Protein AF-A0A453GG77-F1 (afdb_monomer_lite)

pLDDT: mean 83.27, std 19.07, range [30.25, 98.25]

Secondary structure (DSSP, 8-state):
------TT---GGGS--S-SEE----TT--EEEEE-SSTTEEEEEETTSEEEEEE--TTT-EEPEEEEEEE-SPPP---

InterPro domains:
  IPR048720 PROPPIN [PTHR11227] (4-72)

Radius of gyration: 17.77 Å; chains: 1; bounding box: 49×32×38 Å

Structure (mmCIF, N/CA/C/O backbone):
data_AF-A0A453GG77-F1
#
_entry.id   AF-A0A453GG77-F1
#
loop_
_atom_site.group_PDB
_atom_site.id
_atom_site.type_symbol
_atom_site.label_atom_id
_atom_site.label_alt_id
_atom_site.label_comp_id
_atom_site.label_asym_id
_atom_site.label_entity_id
_atom_site.label_seq_id
_atom_site.pdbx_PDB_ins_code
_atom_site.Cartn_x
_atom_site.Cartn_y
_atom_site.Cartn_z
_atom_site.occupancy
_atom_site.B_iso_or_equiv
_atom_site.auth_seq_id
_atom_site.auth_comp_id
_atom_site.auth_asym_id
_atom_site.auth_atom_id
_atom_site.pdbx_PDB_model_num
ATOM 1 N N . MET A 1 1 ? 21.796 -9.992 21.787 1.00 30.25 1 MET A N 1
ATOM 2 C CA . MET A 1 1 ? 22.621 -11.136 21.343 1.00 30.25 1 MET A CA 1
ATOM 3 C C . MET A 1 1 ? 22.650 -11.115 19.824 1.00 30.25 1 MET A C 1
ATOM 5 O O . MET A 1 1 ? 21.633 -11.408 19.212 1.00 30.25 1 MET A O 1
ATOM 9 N N . SER A 1 2 ? 23.753 -10.667 19.224 1.00 35.97 2 SER A N 1
ATOM 10 C CA . SER A 1 2 ? 23.947 -10.709 17.772 1.00 35.97 2 SER A CA 1
ATOM 11 C C . SER A 1 2 ? 24.322 -12.130 17.360 1.00 35.97 2 SER A C 1
ATOM 13 O O . SER A 1 2 ? 25.274 -12.696 17.899 1.00 35.97 2 SER A O 1
ATOM 15 N N . ILE A 1 3 ? 23.600 -12.706 16.403 1.00 52.03 3 ILE A N 1
ATOM 16 C CA . ILE A 1 3 ? 24.037 -13.933 15.739 1.00 52.03 3 ILE A CA 1
ATOM 17 C C . ILE A 1 3 ? 25.118 -13.519 14.741 1.00 52.03 3 ILE A C 1
ATOM 19 O O . ILE A 1 3 ? 24.824 -13.042 13.648 1.00 52.03 3 ILE A O 1
ATOM 23 N N . SER A 1 4 ? 26.381 -13.666 15.138 1.00 55.84 4 SER A N 1
ATOM 24 C CA . SER A 1 4 ? 27.513 -13.601 14.214 1.00 55.84 4 SER A CA 1
ATOM 25 C C . SER A 1 4 ? 27.517 -14.885 13.393 1.00 55.84 4 SER A C 1
ATOM 27 O O . SER A 1 4 ? 28.127 -15.886 13.765 1.00 55.84 4 SER A O 1
ATOM 29 N N . LEU A 1 5 ? 26.756 -14.877 12.305 1.00 53.94 5 LEU A N 1
ATOM 30 C CA . LEU A 1 5 ? 26.675 -15.988 11.373 1.00 53.94 5 LEU A CA 1
ATOM 31 C C . LEU A 1 5 ? 27.859 -15.870 10.411 1.00 53.94 5 LEU A C 1
ATOM 33 O O . LEU A 1 5 ? 28.011 -14.862 9.726 1.00 53.94 5 LEU A O 1
ATOM 37 N N . MET A 1 6 ? 28.725 -16.881 10.416 1.00 56.12 6 MET A N 1
ATOM 38 C CA . MET A 1 6 ? 29.874 -17.013 9.518 1.00 56.12 6 MET A CA 1
ATOM 39 C C . MET A 1 6 ? 29.460 -16.635 8.083 1.00 56.12 6 MET A C 1
ATOM 41 O O . MET A 1 6 ? 28.654 -17.330 7.465 1.00 56.12 6 MET A O 1
ATOM 45 N N . ALA A 1 7 ? 30.009 -15.537 7.561 1.00 54.66 7 ALA A N 1
ATOM 46 C CA . ALA A 1 7 ? 29.614 -14.875 6.312 1.00 54.66 7 ALA A CA 1
ATOM 47 C C . ALA A 1 7 ? 29.913 -15.665 5.011 1.00 54.66 7 ALA A C 1
ATOM 49 O O . ALA A 1 7 ? 30.053 -15.069 3.948 1.00 54.66 7 ALA A O 1
ATOM 50 N N . GLY A 1 8 ? 30.053 -16.993 5.072 1.00 55.97 8 GLY A N 1
ATOM 51 C CA . GLY A 1 8 ? 30.576 -17.806 3.967 1.00 55.97 8 GLY A CA 1
ATOM 52 C C . GLY A 1 8 ? 29.741 -19.014 3.541 1.00 55.97 8 GLY A C 1
ATOM 53 O O . GLY A 1 8 ? 30.120 -19.669 2.577 1.00 55.97 8 GLY A O 1
ATOM 54 N N . VAL A 1 9 ? 28.641 -19.350 4.225 1.00 61.31 9 VAL A N 1
ATOM 55 C CA . VAL A 1 9 ? 27.881 -20.584 3.905 1.00 61.31 9 VAL A CA 1
ATOM 56 C C . VAL A 1 9 ? 26.368 -20.459 4.056 1.00 61.31 9 VAL A C 1
ATOM 58 O O . VAL A 1 9 ? 25.659 -21.464 4.030 1.00 61.31 9 VAL A O 1
ATOM 61 N N . LEU A 1 10 ? 25.848 -19.236 4.185 1.00 59.03 10 LEU A N 1
ATOM 62 C CA . LEU A 1 10 ? 24.406 -19.052 4.175 1.00 59.03 10 LEU A CA 1
ATOM 63 C C . LEU A 1 10 ? 23.873 -19.326 2.773 1.00 59.03 10 LEU A C 1
ATOM 65 O O . LEU A 1 10 ? 24.350 -18.713 1.813 1.00 59.03 10 LEU A O 1
ATOM 69 N N . PRO A 1 11 ? 22.900 -20.237 2.622 1.00 51.25 11 PRO A N 1
ATOM 70 C CA . PRO A 1 11 ? 22.267 -20.408 1.333 1.00 51.25 11 PRO A CA 1
ATOM 71 C C . PRO A 1 11 ? 21.751 -19.059 0.828 1.00 51.25 11 PRO A C 1
ATOM 73 O O . PRO A 1 11 ? 21.269 -18.254 1.619 1.00 51.25 11 PRO A O 1
ATOM 76 N N . LYS A 1 12 ? 21.832 -18.789 -0.479 1.00 52.25 12 LYS A N 1
ATOM 77 C CA . LYS A 1 12 ? 21.449 -17.479 -1.048 1.00 52.25 12 LYS A CA 1
ATOM 78 C C . LYS A 1 12 ? 20.014 -17.049 -0.698 1.00 52.25 12 LYS A C 1
ATOM 80 O O . LYS A 1 12 ? 19.741 -15.862 -0.622 1.00 52.25 12 LYS A O 1
ATOM 85 N N . TYR A 1 13 ? 19.132 -17.999 -0.395 1.00 54.28 13 TYR A N 1
ATOM 86 C CA . TYR A 1 13 ? 17.771 -17.764 0.099 1.00 54.28 13 TYR A CA 1
ATOM 87 C C . TYR A 1 13 ? 17.680 -17.412 1.601 1.00 54.28 13 TYR A C 1
ATOM 89 O O . TYR A 1 13 ? 16.597 -17.154 2.107 1.00 54.28 13 TYR A O 1
ATOM 97 N N . PHE A 1 14 ? 18.775 -17.368 2.353 1.00 48.88 14 PHE A N 1
ATOM 98 C CA . PHE A 1 14 ? 18.814 -16.701 3.662 1.00 48.88 14 PHE A CA 1
ATOM 99 C C . PHE A 1 14 ? 19.176 -15.212 3.544 1.00 48.88 14 PHE A C 1
ATOM 101 O O . PHE A 1 14 ? 18.940 -14.457 4.478 1.00 48.88 14 PHE A O 1
ATOM 108 N N . HIS A 1 15 ? 19.677 -14.788 2.378 1.00 50.19 15 HIS A N 1
ATOM 109 C CA . HIS A 1 15 ? 19.645 -13.399 1.910 1.00 50.19 15 HIS A CA 1
ATOM 110 C C . HIS A 1 15 ? 18.373 -13.120 1.089 1.00 50.19 15 HIS A C 1
ATOM 112 O O . HIS A 1 15 ? 18.378 -12.197 0.280 1.00 50.19 15 HIS A O 1
ATOM 118 N N . SER A 1 16 ? 17.322 -13.946 1.237 1.00 55.88 16 SER A N 1
ATOM 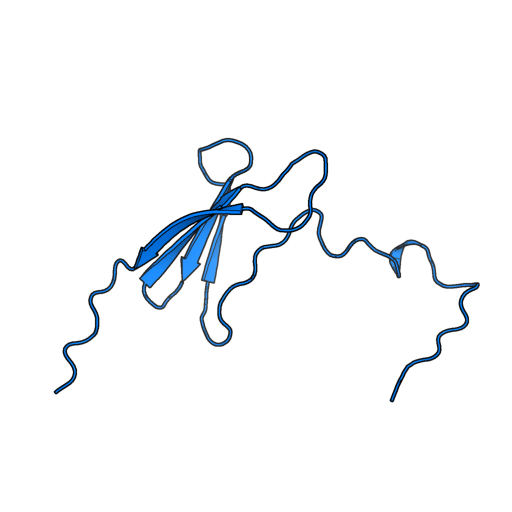119 C CA . SER A 1 16 ? 16.057 -13.766 0.516 1.00 55.88 16 SER A CA 1
ATOM 120 C C . SER A 1 16 ? 15.614 -12.324 0.643 1.00 55.88 16 SER A C 1
ATOM 122 O O . SER A 1 16 ? 15.411 -11.840 1.755 1.00 55.88 16 SER A O 1
ATOM 124 N N . GLU A 1 17 ? 15.506 -11.656 -0.498 1.00 56.53 17 GLU A N 1
ATOM 125 C CA . GLU A 1 17 ? 14.937 -10.325 -0.621 1.00 56.53 17 GLU A CA 1
ATOM 126 C C . GLU A 1 17 ? 13.620 -10.316 0.160 1.00 56.53 17 GLU A C 1
ATOM 128 O O . GLU A 1 17 ? 12.678 -11.048 -0.160 1.00 56.53 17 GLU A O 1
ATOM 133 N N . TRP A 1 18 ? 13.602 -9.587 1.277 1.00 67.00 18 TRP A N 1
ATOM 134 C CA . TRP A 1 18 ? 12.422 -9.463 2.121 1.00 67.00 18 TRP A CA 1
ATOM 135 C C . TRP A 1 18 ? 11.364 -8.699 1.332 1.00 67.00 18 TRP A C 1
ATOM 137 O O . TRP A 1 18 ? 11.350 -7.477 1.353 1.00 67.00 18 TRP A O 1
ATOM 147 N N . SER A 1 19 ? 10.499 -9.451 0.647 1.00 83.62 19 SER A N 1
ATOM 148 C CA . SER A 1 19 ? 9.440 -8.963 -0.242 1.00 83.62 19 SER A CA 1
ATOM 149 C C . SER A 1 19 ? 9.957 -8.157 -1.447 1.00 83.62 19 SER A C 1
ATOM 151 O O . SER A 1 19 ? 10.867 -7.346 -1.339 1.00 83.62 19 SER A O 1
ATOM 153 N N . VAL A 1 20 ? 9.336 -8.325 -2.623 1.00 88.56 20 VAL A N 1
ATOM 154 C CA . VAL A 1 20 ? 9.635 -7.459 -3.785 1.00 88.56 20 VAL A CA 1
ATOM 155 C C . VAL A 1 20 ? 9.316 -6.004 -3.448 1.00 88.56 20 VAL A C 1
ATOM 157 O O . VAL A 1 20 ? 10.101 -5.118 -3.751 1.00 88.56 20 VAL A O 1
ATOM 160 N N . ALA A 1 21 ? 8.187 -5.753 -2.785 1.00 93.75 21 ALA A N 1
ATOM 161 C CA . ALA A 1 21 ? 7.810 -4.434 -2.301 1.00 93.75 21 ALA A CA 1
ATOM 162 C C . ALA A 1 21 ? 7.116 -4.527 -0.938 1.00 93.75 21 ALA A C 1
ATOM 164 O O . ALA A 1 21 ? 6.522 -5.556 -0.604 1.00 93.75 21 ALA A O 1
ATOM 165 N N . GLN A 1 22 ? 7.173 -3.449 -0.157 1.00 94.81 22 GLN A N 1
ATOM 166 C CA . GLN A 1 22 ? 6.647 -3.395 1.205 1.00 94.81 22 GLN A CA 1
ATOM 167 C C . GLN A 1 22 ? 5.937 -2.070 1.500 1.00 94.81 22 GLN A C 1
ATOM 169 O O . GLN A 1 22 ? 6.372 -1.006 1.066 1.00 94.81 22 GLN A O 1
ATOM 174 N N . PHE A 1 23 ? 4.877 -2.133 2.300 1.00 96.25 23 PHE A N 1
ATOM 175 C CA . PHE A 1 23 ? 4.192 -0.972 2.861 1.00 96.25 23 PHE A CA 1
ATOM 176 C C . PHE A 1 23 ? 3.999 -1.200 4.360 1.00 96.25 23 PHE A C 1
ATOM 178 O O . PHE A 1 23 ? 3.619 -2.299 4.767 1.00 96.25 23 PHE A O 1
ATOM 185 N N . ARG A 1 24 ? 4.311 -0.198 5.187 1.00 94.94 24 ARG A N 1
ATOM 186 C CA . ARG A 1 24 ? 4.249 -0.317 6.649 1.00 94.94 24 ARG A CA 1
ATOM 187 C C . ARG A 1 24 ? 2.951 0.289 7.165 1.00 94.94 24 ARG A C 1
ATOM 189 O O . ARG A 1 24 ? 2.640 1.431 6.853 1.00 94.94 24 ARG A O 1
ATOM 196 N N . LEU A 1 25 ? 2.229 -0.486 7.964 1.00 95.06 25 LEU A N 1
ATOM 197 C CA . LEU A 1 25 ? 0.969 -0.101 8.597 1.00 95.06 25 LEU A CA 1
ATOM 198 C C . LEU A 1 25 ? 1.168 0.061 10.107 1.00 95.06 25 LEU A C 1
ATOM 200 O O . LEU A 1 25 ? 2.183 -0.379 10.651 1.00 95.06 25 LEU A O 1
ATOM 204 N N . HIS A 1 26 ? 0.200 0.679 10.783 1.00 91.81 26 HIS A N 1
ATOM 205 C CA . HIS A 1 26 ? 0.217 0.773 12.240 1.00 91.81 26 HIS A CA 1
ATOM 206 C C . HIS A 1 26 ? 0.024 -0.611 12.874 1.00 91.81 26 HIS A C 1
ATOM 208 O O . HIS A 1 26 ? -0.820 -1.396 12.435 1.00 91.81 26 HIS A O 1
ATOM 214 N N . GLU A 1 27 ? 0.807 -0.901 13.912 1.00 91.44 27 GLU A N 1
ATOM 215 C CA . GLU A 1 27 ? 0.676 -2.125 14.705 1.00 91.44 27 GLU A CA 1
ATOM 216 C C . GLU A 1 27 ? -0.618 -2.116 15.534 1.00 91.44 27 GLU A C 1
ATOM 218 O O . GLU A 1 27 ? -1.129 -1.059 15.895 1.00 91.44 27 GLU A O 1
ATOM 223 N N . GLY A 1 28 ? -1.131 -3.303 15.872 1.00 92.19 28 GLY A N 1
ATOM 224 C CA . GLY A 1 28 ? -2.312 -3.465 16.732 1.00 92.19 28 GLY A CA 1
ATOM 225 C C . GLY A 1 28 ? -3.652 -3.515 15.995 1.00 92.19 28 GLY A C 1
ATOM 226 O O . GLY A 1 28 ? -4.631 -3.971 16.576 1.00 92.19 28 GLY A O 1
ATOM 227 N N . GLU A 1 29 ? -3.675 -3.153 14.714 1.00 93.50 29 GLU A N 1
ATOM 228 C CA . GLU A 1 29 ? -4.869 -3.209 13.872 1.00 93.50 29 GLU A CA 1
ATOM 229 C C . GLU A 1 29 ? -4.898 -4.449 12.971 1.00 93.50 29 GLU A C 1
ATOM 231 O O . GLU A 1 29 ? -3.868 -5.007 12.578 1.00 93.50 29 GLU A O 1
ATOM 236 N N . GLN A 1 30 ? -6.109 -4.886 12.630 1.00 96.50 30 GLN A N 1
ATOM 237 C CA . GLN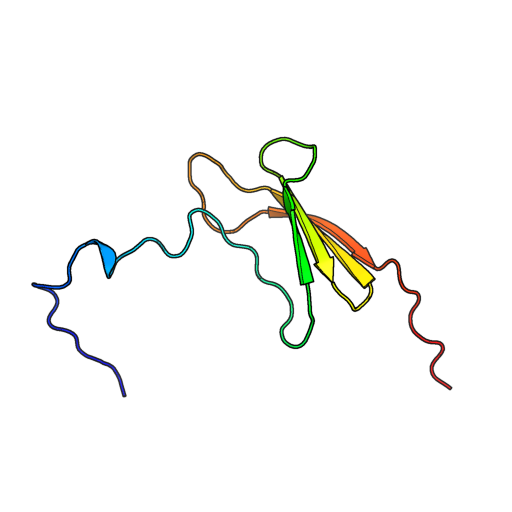 A 1 30 ? -6.333 -5.943 11.647 1.00 96.50 30 GLN A CA 1
ATOM 238 C C . GLN A 1 30 ? -6.616 -5.325 10.280 1.00 96.50 30 GLN A C 1
ATOM 240 O O . GLN A 1 30 ? -7.412 -4.394 10.172 1.00 96.50 30 GLN A O 1
ATOM 245 N N . TYR A 1 31 ? -6.003 -5.881 9.235 1.00 97.56 31 TYR A N 1
ATOM 246 C CA . TYR A 1 31 ? -6.115 -5.362 7.876 1.00 97.56 31 TYR A CA 1
ATOM 247 C C . TYR A 1 31 ? -6.513 -6.447 6.881 1.00 97.56 31 TYR A C 1
ATOM 249 O O . TYR A 1 31 ? -6.112 -7.607 6.998 1.00 97.56 31 TYR A O 1
ATOM 257 N N . ILE A 1 32 ? -7.248 -6.036 5.852 1.00 97.69 32 ILE A N 1
ATOM 258 C CA . ILE A 1 32 ? -7.493 -6.806 4.634 1.00 97.69 32 ILE A CA 1
ATOM 259 C C . ILE A 1 32 ? -6.760 -6.110 3.488 1.00 97.69 32 ILE A C 1
ATOM 261 O O . ILE A 1 32 ? -6.807 -4.886 3.360 1.00 97.69 32 ILE A O 1
ATOM 265 N N . VAL A 1 33 ? -6.082 -6.895 2.651 1.00 97.62 33 VAL A N 1
ATOM 266 C CA . VAL A 1 33 ? -5.250 -6.398 1.549 1.00 97.62 33 VAL A CA 1
ATOM 267 C C . VAL A 1 33 ? -5.672 -7.057 0.240 1.00 97.62 33 VAL A C 1
ATOM 269 O O . VAL A 1 33 ? -5.912 -8.264 0.200 1.00 97.62 33 VAL A O 1
ATOM 272 N N . ALA A 1 34 ? -5.740 -6.276 -0.837 1.00 98.00 34 ALA A N 1
ATOM 273 C CA . ALA A 1 34 ? -6.047 -6.752 -2.183 1.00 98.00 34 ALA A CA 1
ATOM 274 C C . ALA A 1 34 ? -5.279 -5.957 -3.248 1.00 98.00 34 ALA A C 1
ATOM 276 O O . ALA A 1 34 ? -4.827 -4.839 -3.004 1.00 98.00 34 ALA A O 1
ATOM 277 N N . PHE A 1 35 ? -5.159 -6.503 -4.458 1.00 97.25 35 PHE A N 1
ATOM 278 C CA . PHE A 1 35 ? -4.682 -5.722 -5.601 1.00 97.25 35 PHE A CA 1
ATOM 279 C C . PHE A 1 35 ? -5.748 -4.710 -6.024 1.00 97.25 35 PHE A C 1
ATOM 281 O O . PHE A 1 35 ? -6.926 -5.050 -6.149 1.00 97.25 35 PHE A O 1
ATOM 288 N N . GLY A 1 36 ? -5.328 -3.463 -6.225 1.00 94.94 36 GLY A N 1
ATOM 289 C CA . GLY A 1 36 ? -6.204 -2.402 -6.701 1.00 94.94 36 GLY A CA 1
ATOM 290 C C . GLY A 1 36 ? -6.522 -2.548 -8.190 1.00 94.94 36 GLY A C 1
ATOM 291 O O . GLY A 1 36 ? -5.870 -3.290 -8.923 1.00 94.94 36 GLY A O 1
ATOM 292 N N . HIS A 1 37 ? -7.533 -1.811 -8.651 1.00 93.12 37 HIS A N 1
ATOM 293 C CA . HIS A 1 37 ? -7.889 -1.769 -10.072 1.00 93.12 37 HIS A CA 1
ATOM 294 C C . HIS A 1 37 ? -6.775 -1.111 -10.910 1.00 93.12 37 HIS A C 1
ATOM 296 O O . HIS A 1 37 ? -6.516 -1.507 -12.050 1.00 93.12 37 HIS A O 1
ATOM 302 N N . GLU A 1 38 ? -6.129 -0.073 -10.380 1.00 96.12 38 GLU A N 1
ATOM 303 C CA . GLU A 1 38 ? -5.051 0.624 -11.076 1.00 96.12 38 GLU A CA 1
ATOM 304 C C . GLU A 1 38 ? -3.776 -0.230 -11.127 1.00 96.12 38 GLU A C 1
ATOM 306 O O . GLU A 1 38 ? -3.484 -1.020 -10.225 1.00 96.12 38 GLU A O 1
ATOM 311 N N . LYS A 1 39 ? -2.980 -0.061 -12.190 1.00 96.81 39 LYS A N 1
ATOM 312 C CA . LYS A 1 39 ? -1.748 -0.836 -12.375 1.00 96.81 39 LYS A CA 1
ATOM 313 C C . LYS A 1 39 ? -0.784 -0.645 -11.208 1.00 96.81 39 LYS A C 1
ATOM 315 O O . LYS A 1 39 ? -0.517 0.478 -10.786 1.00 96.81 39 LYS A O 1
ATOM 320 N N . ASN A 1 40 ? -0.212 -1.764 -10.771 1.00 97.69 40 ASN A N 1
ATOM 321 C CA . ASN A 1 40 ? 0.782 -1.842 -9.703 1.00 97.69 40 ASN A CA 1
ATOM 322 C C . ASN A 1 40 ? 0.299 -1.245 -8.376 1.00 97.69 40 ASN A C 1
ATOM 324 O O . ASN A 1 40 ? 1.102 -0.735 -7.600 1.00 97.69 40 ASN A O 1
ATOM 328 N N . THR A 1 41 ? -1.012 -1.278 -8.125 1.00 98.12 41 THR A N 1
ATOM 329 C CA . THR A 1 41 ? -1.582 -0.767 -6.880 1.00 98.12 41 THR A CA 1
ATOM 330 C C . THR A 1 41 ? -2.056 -1.884 -5.964 1.00 98.12 41 THR A C 1
ATOM 332 O O . THR A 1 41 ? -2.491 -2.951 -6.401 1.00 98.12 41 THR A O 1
ATOM 335 N N . VAL A 1 42 ? -1.978 -1.614 -4.670 1.00 98.12 42 VAL A N 1
ATOM 336 C CA . VAL A 1 42 ? -2.499 -2.427 -3.578 1.00 98.12 42 VAL A CA 1
ATOM 337 C C . VAL A 1 42 ? -3.464 -1.549 -2.790 1.00 98.12 42 VAL A C 1
ATOM 339 O O . VAL A 1 42 ? -3.157 -0.395 -2.492 1.00 98.12 42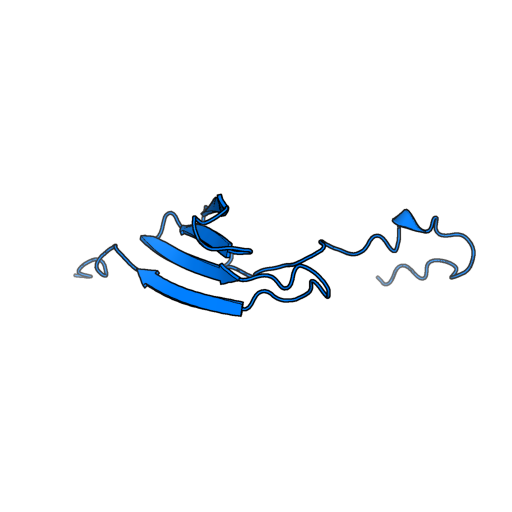 VAL A O 1
ATOM 342 N N . ALA A 1 43 ? -4.635 -2.085 -2.476 1.00 97.94 43 ALA A N 1
ATOM 343 C CA . ALA A 1 43 ? -5.598 -1.476 -1.576 1.00 97.94 43 ALA A CA 1
ATOM 344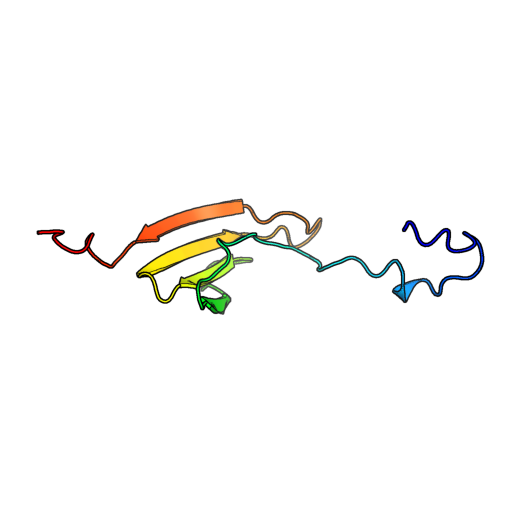 C C . ALA A 1 43 ? -5.538 -2.190 -0.222 1.00 97.94 43 ALA A C 1
ATOM 346 O O . ALA A 1 43 ? -5.516 -3.422 -0.162 1.00 97.94 43 ALA A O 1
ATOM 347 N N . VAL A 1 44 ? -5.525 -1.411 0.853 1.00 98.19 44 VAL A N 1
ATOM 348 C CA . VAL A 1 44 ? -5.515 -1.886 2.236 1.00 98.19 44 VAL A CA 1
ATOM 349 C C . VAL A 1 44 ? -6.695 -1.263 2.965 1.00 98.19 44 VAL A C 1
ATOM 351 O O . VAL A 1 44 ? -6.905 -0.057 2.865 1.00 98.19 44 VAL A O 1
ATOM 354 N N . VAL A 1 45 ? -7.438 -2.075 3.712 1.00 97.19 45 VAL A N 1
ATOM 355 C CA . VAL A 1 45 ? -8.528 -1.631 4.589 1.00 97.19 45 VAL A CA 1
ATOM 356 C C . VAL A 1 45 ? -8.246 -2.123 6.004 1.00 97.19 45 VAL A C 1
ATOM 358 O O . VAL A 1 45 ? -8.080 -3.328 6.198 1.00 97.19 45 VAL A O 1
ATOM 361 N N . GLY A 1 46 ? -8.179 -1.210 6.970 1.00 96.62 46 GLY A N 1
ATOM 362 C CA . GLY A 1 46 ? -8.056 -1.502 8.398 1.00 96.62 46 GLY A CA 1
ATOM 363 C C . GLY A 1 46 ? -9.411 -1.587 9.099 1.00 96.62 46 GLY A C 1
ATOM 364 O O . GLY A 1 46 ? -10.386 -0.951 8.692 1.00 96.62 46 GLY A O 1
ATOM 365 N N . MET A 1 47 ? -9.481 -2.379 10.169 1.00 94.75 47 MET A N 1
ATOM 366 C CA . MET A 1 47 ? -10.679 -2.497 11.013 1.00 94.75 47 MET A CA 1
ATOM 367 C C . MET A 1 47 ? -11.031 -1.192 11.748 1.00 94.75 47 MET A C 1
ATOM 369 O O . MET A 1 47 ? -12.196 -0.974 12.074 1.00 94.75 47 MET A O 1
ATOM 373 N N . ASP A 1 48 ? -10.055 -0.303 11.939 1.00 92.94 48 ASP A N 1
ATOM 374 C CA . ASP A 1 48 ? -10.202 1.073 12.435 1.00 92.94 48 ASP A CA 1
ATOM 375 C C . ASP A 1 48 ? -10.806 2.050 11.405 1.00 92.94 48 ASP A C 1
ATOM 377 O O . ASP A 1 48 ? -10.894 3.257 11.652 1.00 92.94 48 ASP A O 1
ATOM 381 N N . GLY A 1 49 ? -11.208 1.553 10.232 1.00 94.56 49 GLY A N 1
ATOM 382 C CA . GLY A 1 49 ? -11.770 2.361 9.154 1.00 94.56 49 GLY A CA 1
ATOM 383 C C . GLY A 1 49 ? -10.739 3.023 8.253 1.00 94.56 49 GLY A C 1
ATOM 384 O O . GLY A 1 49 ? -11.138 3.744 7.333 1.00 94.56 49 GLY A O 1
ATOM 385 N N . SER A 1 50 ? -9.445 2.805 8.500 1.00 96.00 50 SER A N 1
ATOM 386 C CA . SER A 1 50 ? -8.381 3.311 7.642 1.00 96.00 50 SER A CA 1
ATOM 387 C C . SER A 1 50 ? -8.406 2.629 6.274 1.00 96.00 50 SER A C 1
ATOM 389 O O . SER A 1 50 ? -8.663 1.432 6.131 1.00 96.00 50 SER A O 1
ATOM 391 N N . PHE A 1 51 ? -8.131 3.405 5.238 1.00 96.81 51 PHE A N 1
ATOM 392 C CA . PHE A 1 51 ? -7.941 2.925 3.884 1.00 96.81 51 PHE A CA 1
ATOM 393 C C . PHE A 1 51 ? -6.685 3.525 3.304 1.00 96.81 51 PHE A C 1
ATOM 395 O O . PHE A 1 51 ? -6.497 4.741 3.343 1.00 96.81 51 PHE A O 1
ATOM 402 N N . TYR A 1 52 ? -5.880 2.665 2.695 1.00 97.81 52 TYR A N 1
ATOM 403 C CA . TYR A 1 52 ? -4.673 3.055 1.995 1.00 97.81 52 TYR A CA 1
ATOM 404 C C . TYR A 1 52 ? -4.713 2.512 0.578 1.00 97.81 52 TYR A C 1
ATOM 406 O O . TYR A 1 52 ? -5.040 1.345 0.345 1.00 97.81 52 TYR A O 1
ATOM 414 N N . ARG A 1 53 ? -4.310 3.352 -0.370 1.00 97.94 53 ARG A N 1
ATOM 415 C CA . ARG A 1 53 ? -3.977 2.914 -1.722 1.00 97.94 53 ARG A CA 1
ATOM 416 C C . ARG A 1 53 ? -2.500 3.151 -1.935 1.00 97.94 53 ARG A C 1
ATOM 418 O O . ARG A 1 53 ? -2.048 4.291 -1.865 1.00 97.94 53 ARG A O 1
ATOM 425 N N . CYS A 1 54 ? -1.764 2.085 -2.200 1.00 98.06 54 CYS A N 1
ATOM 426 C CA . CYS A 1 54 ? -0.314 2.120 -2.323 1.00 98.06 54 CYS A CA 1
ATOM 427 C C . CYS A 1 54 ? 0.092 1.642 -3.712 1.00 98.06 54 CYS A C 1
ATOM 429 O O . CYS A 1 54 ? -0.560 0.766 -4.275 1.00 98.06 54 CYS A O 1
ATOM 431 N N . GLN A 1 55 ? 1.161 2.196 -4.270 1.00 98.25 55 GLN A N 1
ATOM 432 C CA . GLN A 1 55 ? 1.726 1.768 -5.543 1.00 98.25 55 GLN A CA 1
ATOM 433 C C . GLN A 1 55 ? 3.123 1.197 -5.334 1.00 98.25 55 GLN A C 1
ATOM 435 O O . GLN A 1 55 ? 3.949 1.796 -4.648 1.00 98.25 55 GLN A O 1
ATOM 440 N N . PHE A 1 56 ? 3.382 0.037 -5.932 1.00 97.50 56 PHE A N 1
ATOM 441 C CA . PHE A 1 56 ? 4.707 -0.572 -5.952 1.00 97.50 56 PHE A CA 1
ATOM 442 C C . PHE A 1 56 ? 5.398 -0.325 -7.295 1.00 97.50 56 PHE A C 1
ATOM 444 O O . PHE A 1 56 ? 4.747 -0.278 -8.340 1.00 97.50 56 PHE A O 1
ATOM 451 N N . ASP A 1 57 ? 6.724 -0.202 -7.274 1.00 96.62 57 ASP A N 1
ATOM 452 C CA . ASP A 1 57 ? 7.538 -0.228 -8.488 1.00 96.62 57 ASP A CA 1
ATOM 453 C C . ASP A 1 57 ? 7.720 -1.698 -8.921 1.00 96.62 57 ASP A C 1
ATOM 455 O O . ASP A 1 57 ? 8.347 -2.472 -8.196 1.00 96.62 57 ASP A O 1
ATOM 459 N N . PRO A 1 58 ? 7.175 -2.134 -10.072 1.00 94.12 58 PRO A N 1
ATOM 460 C CA . PRO A 1 58 ? 7.288 -3.524 -10.514 1.00 94.12 58 PRO A CA 1
ATOM 461 C C . PRO A 1 58 ? 8.693 -3.898 -11.017 1.00 94.12 58 PRO A C 1
ATOM 463 O O . PRO A 1 58 ? 8.943 -5.077 -11.259 1.00 94.12 58 PRO A O 1
ATOM 466 N N . VAL A 1 59 ? 9.581 -2.921 -11.233 1.00 94.44 59 VAL A N 1
ATOM 467 C CA . VAL A 1 59 ? 10.950 -3.119 -11.729 1.00 94.44 59 VAL A CA 1
ATOM 468 C C . VAL A 1 59 ? 11.939 -3.133 -10.572 1.00 94.44 59 VAL A C 1
ATOM 470 O O . VAL A 1 59 ? 12.739 -4.058 -10.469 1.00 94.44 59 VAL A O 1
ATOM 473 N N . ASN A 1 60 ? 11.885 -2.113 -9.714 1.00 93.50 60 ASN A N 1
ATOM 474 C CA . ASN A 1 60 ? 12.862 -1.932 -8.637 1.00 93.50 60 ASN A CA 1
ATOM 475 C C . ASN A 1 60 ? 12.352 -2.400 -7.268 1.00 93.50 60 ASN A C 1
ATOM 477 O O . ASN A 1 60 ? 13.156 -2.567 -6.352 1.00 93.50 60 ASN A O 1
ATOM 481 N N . GLY A 1 61 ? 11.042 -2.617 -7.114 1.00 92.62 61 GLY A N 1
ATOM 482 C CA . GLY A 1 61 ? 10.463 -3.021 -5.841 1.00 92.62 61 GLY A CA 1
ATOM 483 C C . GLY A 1 61 ? 10.620 -1.961 -4.744 1.00 92.62 61 GLY A C 1
ATOM 484 O O . GLY A 1 61 ? 10.568 -0.760 -5.004 1.00 92.62 61 GLY A O 1
ATOM 485 N N . GLY A 1 62 ? 10.821 -2.411 -3.505 1.00 92.88 62 GLY A N 1
ATOM 486 C CA . GLY A 1 62 ? 11.140 -1.558 -2.360 1.00 92.88 62 GLY A CA 1
ATOM 487 C C . GLY A 1 62 ? 9.925 -0.994 -1.619 1.00 92.88 62 GLY A C 1
ATOM 488 O O . GLY A 1 62 ? 8.872 -1.623 -1.520 1.00 92.88 62 GLY A O 1
ATOM 489 N N . GLU A 1 63 ? 10.090 0.177 -1.008 1.00 95.31 63 GLU A N 1
ATOM 490 C CA . GLU A 1 63 ? 9.013 0.838 -0.269 1.00 95.31 63 GLU A CA 1
ATOM 491 C C . GLU A 1 63 ? 7.933 1.354 -1.228 1.00 95.31 63 GLU A C 1
ATOM 493 O O . GLU A 1 63 ? 8.217 2.084 -2.176 1.00 95.31 63 GLU A O 1
ATOM 498 N N . MET A 1 64 ? 6.686 0.952 -0.989 1.00 97.50 64 MET A N 1
ATOM 499 C CA . MET A 1 64 ? 5.550 1.381 -1.796 1.00 97.50 64 MET A CA 1
ATOM 500 C C . MET A 1 64 ? 5.202 2.846 -1.517 1.00 97.50 64 MET A C 1
ATOM 502 O O . MET A 1 64 ? 5.205 3.293 -0.371 1.00 97.50 64 MET A O 1
ATOM 506 N N . GLN A 1 65 ? 4.800 3.575 -2.556 1.00 97.56 65 GLN A N 1
ATOM 507 C CA . GLN A 1 65 ? 4.295 4.938 -2.424 1.00 97.56 65 GLN A CA 1
ATOM 508 C C . GLN A 1 65 ? 2.830 4.924 -1.974 1.00 97.56 65 GLN A C 1
ATOM 510 O O . GLN A 1 65 ? 1.989 4.320 -2.636 1.00 97.56 65 GLN A O 1
ATOM 515 N N . GLN A 1 66 ? 2.495 5.640 -0.899 1.00 97.88 66 GLN A N 1
ATOM 516 C CA . GLN A 1 66 ? 1.101 5.912 -0.543 1.00 97.88 66 GLN A CA 1
ATOM 517 C C . GLN A 1 66 ? 0.513 6.942 -1.515 1.00 97.88 66 GLN A C 1
ATOM 519 O O . GLN A 1 66 ? 0.964 8.085 -1.563 1.00 97.88 66 GLN A O 1
ATOM 524 N N . LEU A 1 67 ? -0.503 6.542 -2.272 1.00 97.56 67 LEU A N 1
ATOM 525 C CA . LEU A 1 67 ? -1.244 7.415 -3.180 1.00 97.56 67 LEU A CA 1
ATOM 526 C C . LEU A 1 67 ? -2.445 8.058 -2.485 1.00 97.56 67 LEU A C 1
ATOM 528 O O . LEU A 1 67 ? -2.735 9.229 -2.710 1.00 97.56 67 LEU A O 1
ATOM 532 N N . GLU A 1 68 ? -3.127 7.304 -1.622 1.00 95.94 68 GLU A N 1
ATOM 533 C CA . GLU A 1 68 ? -4.290 7.777 -0.872 1.00 95.94 68 GLU A CA 1
ATOM 534 C C . GLU A 1 68 ? -4.281 7.255 0.561 1.00 95.94 68 GLU A C 1
ATOM 536 O O . GLU A 1 68 ? -3.820 6.141 0.818 1.00 95.94 68 GLU A O 1
ATOM 541 N N . CYS A 1 69 ? -4.828 8.061 1.471 1.00 95.62 69 CYS A N 1
ATOM 542 C CA . CYS A 1 69 ? -5.120 7.682 2.844 1.00 95.62 69 CYS A CA 1
ATOM 543 C C . CYS A 1 69 ? -6.401 8.381 3.290 1.00 95.62 69 CYS A C 1
ATOM 545 O O . CYS A 1 69 ? -6.471 9.611 3.288 1.00 95.62 69 CYS A O 1
ATO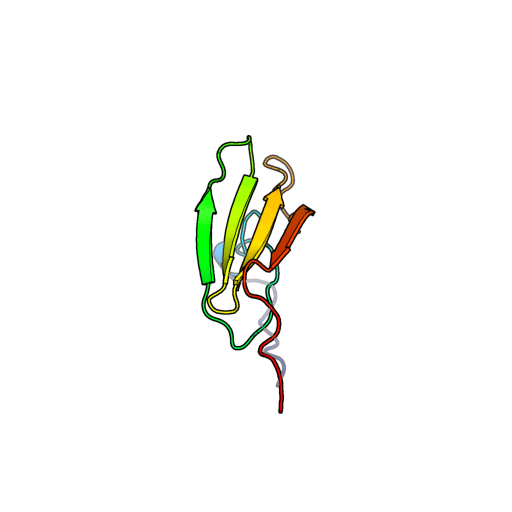M 547 N N . HIS A 1 70 ? -7.403 7.590 3.656 1.00 94.25 70 HIS A N 1
ATOM 548 C CA . HIS A 1 70 ? -8.696 8.075 4.132 1.00 94.25 70 HIS A CA 1
ATOM 549 C C . HIS A 1 70 ? -9.106 7.262 5.355 1.00 94.25 70 HIS A C 1
ATOM 551 O O . HIS A 1 70 ? -8.742 6.095 5.464 1.00 94.25 70 HIS A O 1
ATOM 557 N N . ASN A 1 71 ? -9.890 7.847 6.258 1.00 93.88 71 ASN A N 1
ATOM 558 C CA . ASN A 1 71 ? -10.614 7.075 7.264 1.00 93.88 71 ASN A CA 1
ATOM 559 C C . ASN A 1 71 ? -12.116 7.263 7.027 1.00 93.88 71 ASN A C 1
ATOM 561 O O . ASN A 1 71 ? -12.594 8.394 6.916 1.00 93.88 71 ASN A O 1
ATOM 565 N N . PHE A 1 72 ? -12.843 6.157 6.882 1.00 90.88 72 PHE A N 1
ATOM 566 C CA . PHE A 1 72 ? -14.282 6.181 6.610 1.00 90.88 72 PHE A CA 1
ATOM 567 C C . PHE A 1 72 ? -15.133 6.154 7.882 1.00 90.88 72 PHE A C 1
ATOM 569 O O . PHE A 1 72 ? -16.325 6.471 7.830 1.00 90.88 72 PHE A O 1
ATOM 576 N N . LEU A 1 73 ? -14.542 5.783 9.018 1.00 88.38 73 LEU A N 1
ATOM 577 C CA . LEU A 1 73 ? -15.174 5.914 10.318 1.00 88.38 73 LEU A CA 1
ATOM 578 C C . LEU A 1 73 ? -14.999 7.351 10.804 1.00 88.38 73 LEU A C 1
ATOM 580 O O . LEU A 1 73 ? -13.940 7.969 10.700 1.00 88.38 73 LEU A O 1
ATOM 584 N N . LYS A 1 74 ? -16.077 7.912 11.346 1.00 77.19 74 LYS A N 1
ATOM 585 C CA . LYS A 1 74 ? -15.971 9.173 12.075 1.00 77.19 74 LYS A CA 1
ATOM 586 C C . LYS A 1 74 ? -15.198 8.904 13.368 1.00 77.19 74 LYS A C 1
ATOM 588 O O . LYS A 1 74 ? -15.347 7.808 13.918 1.00 77.19 74 LYS A O 1
ATOM 593 N N . PRO A 1 75 ? -14.436 9.882 13.887 1.00 71.38 75 PRO A N 1
ATOM 594 C CA . PRO A 1 75 ? -13.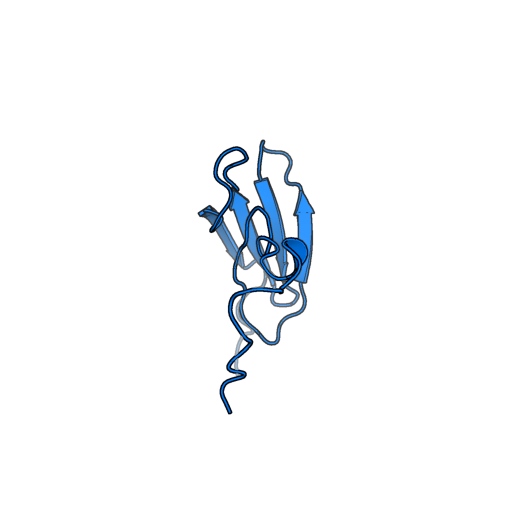966 9.807 15.262 1.00 71.38 75 PRO A CA 1
ATOM 595 C C . PRO A 1 75 ? -15.173 9.482 16.138 1.00 71.38 75 PRO A C 1
ATOM 597 O O . PRO A 1 75 ? -16.223 10.107 15.978 1.00 71.38 75 PRO A O 1
ATOM 600 N N . SER A 1 76 ? -15.064 8.475 17.001 1.00 66.19 76 SER A N 1
ATOM 601 C CA . SER A 1 76 ? -16.095 8.249 18.008 1.00 66.19 76 SER A CA 1
ATOM 602 C C . SER A 1 76 ? -16.289 9.561 18.759 1.00 66.19 76 SER A C 1
ATOM 604 O O . SER A 1 76 ? -15.292 10.107 19.240 1.00 66.19 76 SER A O 1
ATOM 606 N N . ASP A 1 77 ? -17.523 10.065 18.839 1.00 64.81 77 ASP A N 1
ATOM 607 C CA . ASP A 1 77 ? -17.861 11.166 19.738 1.00 64.81 77 ASP A CA 1
ATOM 608 C C . ASP A 1 77 ? -17.448 10.715 21.145 1.00 64.81 77 ASP A C 1
ATOM 610 O O . ASP A 1 77 ? -18.117 9.890 21.769 1.00 64.81 77 ASP A O 1
ATOM 614 N N . GLN A 1 78 ? -16.271 11.154 21.596 1.00 55.69 78 GLN A N 1
ATOM 615 C CA . GLN A 1 78 ? -15.823 10.909 22.957 1.00 55.69 78 GLN A CA 1
ATOM 616 C C . GLN A 1 78 ? -16.714 11.763 23.870 1.00 55.69 78 GLN A C 1
ATOM 618 O O . GLN A 1 78 ? -16.787 12.974 23.643 1.00 55.69 78 GLN A O 1
ATOM 623 N N . PRO A 1 79 ? -17.411 11.168 24.856 1.00 52.56 79 PRO A N 1
ATOM 624 C CA . PRO A 1 79 ? -18.025 11.932 25.935 1.00 52.56 79 PRO A CA 1
ATOM 625 C C . PRO A 1 79 ? -16.973 12.653 26.787 1.00 52.56 79 PRO A C 1
ATOM 627 O O . PRO A 1 79 ? -15.848 12.114 26.928 1.00 52.56 79 PRO A O 1
#

Organism: Aegilops tauschii subsp. strangulata (NCBI:txid200361)

Sequence (79 aa):
MSISLMAGVLPKYFHSEWSVAQFRLHEGEQYIVAFGHEKNTVAVVGMDGSFYRCQFDPVNGGEMQQLECHNFLKPSDQP

Foldseek 3Di:
DDPPDDPPDDDVCVVPDPDLADEDDDPPWDKDKDADPDPQWIWIATPQQKIWIWHADPPRHYYTHTPDIDGPDDPPPDD